Protein AF-A0A2K0T2V8-F1 (afdb_monomer_lite)

Structure (mmCIF, N/CA/C/O backbone):
data_AF-A0A2K0T2V8-F1
#
_entry.id   AF-A0A2K0T2V8-F1
#
loop_
_atom_site.group_PDB
_atom_site.id
_atom_site.type_symbol
_atom_site.label_atom_id
_atom_site.label_alt_id
_atom_site.label_comp_id
_atom_site.label_asym_id
_atom_site.label_entity_id
_atom_site.label_seq_id
_atom_site.pdbx_PDB_ins_code
_atom_site.Cartn_x
_atom_site.Cartn_y
_atom_site.Cartn_z
_atom_site.occupancy
_atom_site.B_iso_or_equiv
_atom_site.auth_seq_id
_atom_site.auth_comp_id
_atom_site.auth_asym_id
_atom_site.auth_atom_id
_atom_site.pdbx_PDB_model_num
ATOM 1 N N . MET A 1 1 ? 10.433 11.745 -4.474 1.00 54.88 1 MET A N 1
ATOM 2 C CA . MET A 1 1 ? 9.855 11.039 -3.306 1.00 54.88 1 MET A CA 1
ATOM 3 C C . MET A 1 1 ? 9.632 11.954 -2.095 1.00 54.88 1 MET A C 1
ATOM 5 O O . MET A 1 1 ? 8.592 11.838 -1.464 1.00 54.88 1 MET A O 1
ATOM 9 N N . HIS A 1 2 ? 10.528 12.907 -1.809 1.00 64.25 2 HIS A N 1
ATOM 10 C CA . HIS A 1 2 ? 10.422 13.818 -0.656 1.00 64.25 2 HIS A CA 1
ATOM 11 C C . HIS A 1 2 ? 9.122 14.641 -0.571 1.00 64.25 2 HIS A C 1
ATOM 13 O O . HIS A 1 2 ? 8.583 14.770 0.518 1.00 64.25 2 HIS A O 1
ATOM 19 N N . ALA A 1 3 ? 8.575 15.131 -1.690 1.00 76.38 3 ALA A N 1
ATOM 20 C CA . ALA A 1 3 ? 7.396 16.008 -1.671 1.00 76.38 3 ALA A CA 1
ATOM 21 C C . ALA A 1 3 ? 6.119 15.345 -1.113 1.00 76.38 3 ALA A C 1
ATOM 23 O O . ALA A 1 3 ? 5.401 15.969 -0.344 1.00 76.38 3 ALA A O 1
ATOM 24 N N . ILE A 1 4 ? 5.851 14.075 -1.446 1.00 74.88 4 ILE A N 1
ATOM 25 C CA . ILE A 1 4 ? 4.657 13.358 -0.952 1.00 74.88 4 ILE A CA 1
ATOM 26 C C . ILE A 1 4 ? 4.793 13.027 0.537 1.00 74.88 4 ILE A C 1
ATOM 28 O O . ILE A 1 4 ? 3.834 13.148 1.292 1.00 74.88 4 ILE A O 1
ATOM 32 N N . LEU A 1 5 ? 5.992 12.631 0.972 1.00 76.38 5 LEU A N 1
ATOM 33 C CA . LEU A 1 5 ? 6.257 12.348 2.384 1.00 76.38 5 LEU A CA 1
ATOM 34 C C . LEU A 1 5 ? 6.182 13.624 3.225 1.00 76.38 5 LEU A C 1
ATOM 36 O O . LEU A 1 5 ? 5.616 13.610 4.313 1.00 76.38 5 LEU A O 1
ATOM 40 N N . GLN A 1 6 ? 6.723 14.723 2.698 1.00 81.75 6 GLN A N 1
ATOM 41 C CA . GLN A 1 6 ? 6.648 16.039 3.317 1.00 81.75 6 GLN A CA 1
ATOM 42 C C . GLN A 1 6 ? 5.194 16.502 3.430 1.00 81.75 6 GLN A C 1
ATOM 44 O O . GLN A 1 6 ? 4.763 16.865 4.519 1.00 81.75 6 GLN A O 1
ATOM 49 N N . TRP A 1 7 ? 4.418 16.374 2.349 1.00 84.25 7 TRP A N 1
ATOM 50 C CA . TRP A 1 7 ? 2.986 16.654 2.370 1.00 84.25 7 TRP A CA 1
ATOM 51 C C . TRP A 1 7 ? 2.256 15.826 3.432 1.00 84.25 7 TRP A C 1
ATOM 53 O O . TRP A 1 7 ? 1.466 16.377 4.190 1.00 84.25 7 TRP A O 1
ATOM 63 N N . TRP A 1 8 ? 2.534 14.521 3.541 1.00 84.75 8 TRP A N 1
ATOM 64 C CA . TRP A 1 8 ? 1.899 13.675 4.557 1.00 84.75 8 TRP A CA 1
ATOM 65 C C . TRP A 1 8 ? 2.227 14.143 5.979 1.00 84.75 8 TRP A C 1
ATOM 67 O O . TRP A 1 8 ? 1.334 14.247 6.819 1.00 84.75 8 TRP A O 1
ATOM 77 N N . HIS A 1 9 ? 3.493 14.462 6.254 1.00 83.81 9 HIS A N 1
ATOM 78 C CA . HIS A 1 9 ? 3.896 14.985 7.557 1.00 83.81 9 HIS A CA 1
ATOM 79 C C . HIS A 1 9 ? 3.207 16.314 7.882 1.00 83.81 9 HIS A C 1
ATOM 81 O O . HIS A 1 9 ? 2.696 16.470 8.991 1.00 83.81 9 HIS A O 1
ATOM 87 N N . GLU A 1 10 ? 3.145 17.232 6.920 1.00 86.25 10 GLU A N 1
ATOM 88 C CA . GLU A 1 10 ? 2.463 18.519 7.068 1.00 86.25 10 GLU A CA 1
ATOM 89 C C . GLU A 1 10 ? 0.952 18.346 7.253 1.00 86.25 10 GLU A C 1
ATOM 91 O O . GLU A 1 10 ? 0.371 18.991 8.119 1.00 86.25 10 GLU A O 1
ATOM 96 N N . ALA A 1 11 ? 0.313 17.431 6.520 1.00 83.75 11 ALA A N 1
ATOM 97 C CA . ALA A 1 11 ? -1.109 17.133 6.665 1.00 83.75 11 ALA A CA 1
ATOM 98 C C . ALA A 1 11 ? -1.425 16.592 8.067 1.00 83.75 11 ALA A C 1
ATOM 100 O O . ALA A 1 11 ? -2.349 17.067 8.731 1.00 83.75 11 ALA A O 1
ATOM 101 N N . VAL A 1 12 ? -0.631 15.634 8.555 1.00 83.31 12 VAL A N 1
ATOM 102 C CA . VAL A 1 12 ? -0.789 15.080 9.906 1.00 83.31 12 VAL A CA 1
ATOM 103 C C . VAL A 1 12 ? -0.582 16.158 10.974 1.00 83.31 12 VAL A C 1
ATOM 105 O O . VAL A 1 12 ? -1.408 16.270 11.881 1.00 83.31 12 VAL A O 1
ATOM 108 N N . GLN A 1 13 ? 0.471 16.974 10.863 1.00 82.12 13 GLN A N 1
ATOM 109 C CA . GLN A 1 13 ? 0.734 18.080 11.796 1.00 82.12 13 GLN A CA 1
ATOM 110 C C . GLN A 1 13 ? -0.343 19.172 11.732 1.00 82.12 13 GLN A C 1
ATOM 112 O O . GLN A 1 13 ? -0.708 19.734 12.760 1.00 82.12 13 GLN A O 1
ATOM 117 N N . GLY A 1 14 ? -0.896 19.422 10.545 1.00 78.94 14 GLY A N 1
ATOM 118 C CA . GLY A 1 14 ? -1.994 20.354 10.296 1.00 78.94 14 GLY A CA 1
ATOM 119 C C . GLY A 1 14 ? -3.364 19.858 10.764 1.00 78.94 14 GLY A C 1
ATOM 120 O O . GLY A 1 14 ? -4.367 20.519 10.511 1.00 78.94 14 GLY A O 1
ATOM 121 N N . GLY A 1 15 ? -3.432 18.710 11.443 1.00 76.56 15 GLY A N 1
ATOM 122 C CA . GLY A 1 15 ? -4.662 18.208 12.046 1.00 76.56 15 GLY A CA 1
ATOM 123 C C . GLY A 1 15 ? -5.538 17.374 11.114 1.00 76.56 15 GLY A C 1
ATOM 124 O O . GLY A 1 15 ? -6.698 17.139 11.443 1.00 76.56 15 GLY A O 1
ATOM 125 N N . PHE A 1 16 ? -5.011 16.858 9.997 1.00 80.06 16 PHE A N 1
ATOM 126 C CA . PHE A 1 16 ? -5.750 15.940 9.114 1.00 80.06 16 PHE A CA 1
ATOM 127 C C . PHE A 1 16 ? -6.341 14.737 9.874 1.00 80.06 16 PHE A C 1
ATOM 129 O O . PHE A 1 16 ? -7.448 14.289 9.588 1.00 80.06 16 PHE A O 1
ATOM 136 N N . LEU A 1 17 ? -5.633 14.255 10.901 1.00 77.44 17 LEU A N 1
ATOM 137 C CA . LEU A 1 17 ? -6.101 13.170 11.768 1.00 77.44 17 LEU A CA 1
ATOM 138 C C . LEU A 1 17 ? -7.008 13.642 12.918 1.00 77.44 17 LEU A C 1
ATOM 140 O O . LEU A 1 17 ? -7.662 12.816 13.542 1.00 77.44 17 LEU A O 1
ATOM 144 N N . ALA A 1 18 ? -7.083 14.945 13.207 1.00 72.44 18 ALA A N 1
ATOM 145 C CA . ALA A 1 18 ? -7.815 15.473 14.363 1.00 72.44 18 ALA A CA 1
ATOM 146 C C . ALA A 1 18 ? -9.342 15.336 14.232 1.00 72.44 18 ALA A C 1
ATOM 148 O O . ALA A 1 18 ? -10.051 15.335 15.234 1.00 72.44 18 ALA A O 1
ATOM 149 N N . GLN A 1 19 ? -9.850 15.205 13.003 1.00 69.94 19 GLN A N 1
ATOM 150 C CA . GLN A 1 19 ? -11.274 14.983 12.725 1.00 69.94 19 GLN A CA 1
ATOM 151 C C . GLN A 1 19 ? -11.661 13.497 12.713 1.00 69.94 19 GLN A C 1
ATOM 153 O O . GLN A 1 19 ? -12.840 13.168 12.601 1.00 69.94 19 GLN A O 1
ATOM 158 N N . GLN A 1 20 ? -10.686 12.588 12.798 1.00 68.50 20 GLN A N 1
ATOM 159 C CA . GLN A 1 20 ? -10.928 11.157 12.672 1.00 68.50 20 GLN A CA 1
ATOM 160 C C . GLN A 1 20 ? -11.081 10.526 14.057 1.00 68.50 20 GLN A C 1
ATOM 162 O O . GLN A 1 20 ? -10.185 10.581 14.894 1.00 68.50 20 GLN A O 1
ATOM 167 N N . HIS A 1 21 ? -12.220 9.872 14.291 1.00 64.62 21 HIS A N 1
ATOM 168 C CA . HIS A 1 21 ? -12.446 9.075 15.503 1.00 64.62 21 HIS A CA 1
ATOM 169 C C . HIS A 1 21 ? -11.659 7.752 15.509 1.00 64.62 21 HIS A C 1
ATOM 171 O O . HIS A 1 21 ? -11.605 7.069 16.529 1.00 64.62 21 HIS A O 1
ATOM 177 N N . THR A 1 22 ? -11.076 7.372 14.369 1.00 66.69 22 THR A N 1
ATOM 178 C CA . THR A 1 22 ? -10.321 6.131 14.165 1.00 66.69 22 THR A CA 1
ATOM 179 C C . THR A 1 22 ? -8.946 6.436 13.585 1.00 66.69 22 THR A C 1
ATOM 181 O O . THR A 1 22 ? -8.761 7.412 12.861 1.00 66.69 22 THR A O 1
ATOM 184 N N . GLU A 1 23 ? -7.967 5.592 13.908 1.00 73.81 23 GLU A N 1
ATOM 185 C CA . GLU A 1 23 ? -6.639 5.672 13.307 1.00 73.81 23 GLU A CA 1
ATOM 186 C C . GLU A 1 23 ? -6.731 5.390 11.800 1.00 73.81 23 GLU A C 1
ATOM 188 O O . GLU A 1 23 ? -7.181 4.318 11.384 1.00 73.81 23 GLU A O 1
ATOM 193 N N . VAL A 1 24 ? -6.296 6.352 10.981 1.00 82.25 24 VAL A N 1
ATOM 194 C CA . VAL A 1 24 ? -6.319 6.237 9.519 1.00 82.25 24 VAL A CA 1
ATOM 195 C C . VAL A 1 24 ? -5.378 5.121 9.072 1.00 82.25 24 VAL A C 1
ATOM 197 O O . VAL A 1 24 ? -4.183 5.131 9.371 1.00 82.25 24 VAL A O 1
ATOM 200 N N . LEU A 1 25 ? -5.913 4.161 8.316 1.00 88.00 25 LEU A N 1
ATOM 201 C CA . LEU A 1 25 ? -5.119 3.101 7.711 1.00 88.00 25 LEU A CA 1
ATOM 202 C C . LEU A 1 25 ? -4.316 3.656 6.529 1.00 88.00 25 LEU A C 1
ATOM 204 O O . LEU A 1 25 ? -4.864 3.928 5.464 1.00 88.00 25 LEU A O 1
ATOM 208 N N . LEU A 1 26 ? -3.004 3.794 6.707 1.00 89.31 26 LEU A N 1
ATOM 209 C CA . LEU A 1 26 ? -2.098 4.287 5.672 1.00 89.31 26 LEU A CA 1
ATOM 210 C C . LEU A 1 26 ? -1.367 3.133 4.976 1.00 89.31 26 LEU A C 1
ATOM 212 O O . LEU A 1 26 ? -0.680 2.355 5.631 1.00 89.31 26 LEU A O 1
ATOM 216 N N . HIS A 1 27 ? -1.440 3.076 3.648 1.00 92.19 27 HIS A N 1
ATOM 217 C CA . HIS A 1 27 ? -0.620 2.194 2.815 1.00 92.19 27 HIS A CA 1
ATOM 218 C C . HIS A 1 27 ? 0.288 3.030 1.915 1.00 92.19 27 HIS A C 1
ATOM 220 O O . HIS A 1 27 ? -0.179 3.966 1.267 1.00 92.19 27 HIS A O 1
ATOM 226 N N . LEU A 1 28 ? 1.576 2.686 1.849 1.00 92.12 28 LEU A N 1
ATOM 227 C CA . LEU A 1 28 ? 2.469 3.234 0.831 1.00 92.12 28 LEU A CA 1
ATOM 228 C C . LEU A 1 28 ? 2.459 2.296 -0.377 1.00 92.12 28 LEU A C 1
ATOM 230 O O . LEU A 1 28 ? 2.776 1.116 -0.236 1.00 92.12 28 LEU A O 1
ATOM 234 N N . VAL A 1 29 ? 2.123 2.817 -1.556 1.00 93.31 29 VAL A N 1
ATOM 235 C CA . VAL A 1 29 ? 2.029 2.011 -2.779 1.00 93.31 29 VAL A CA 1
ATOM 236 C C . VAL A 1 29 ? 3.085 2.442 -3.792 1.00 93.31 29 VAL A C 1
ATOM 238 O O . VAL A 1 29 ? 3.129 3.597 -4.215 1.00 93.31 29 VAL A O 1
ATOM 241 N N . GLY A 1 30 ? 3.943 1.503 -4.186 1.00 92.38 30 GLY A N 1
ATOM 242 C CA . GLY A 1 30 ? 4.861 1.643 -5.310 1.00 92.38 30 GLY A CA 1
ATOM 243 C C . GLY A 1 30 ? 4.157 1.277 -6.611 1.00 92.38 30 GLY A C 1
ATOM 244 O O . GLY A 1 30 ? 3.894 0.106 -6.861 1.00 92.38 30 GLY A O 1
ATOM 245 N N . LEU A 1 31 ? 3.844 2.275 -7.433 1.00 92.56 31 LEU A N 1
ATOM 246 C CA . L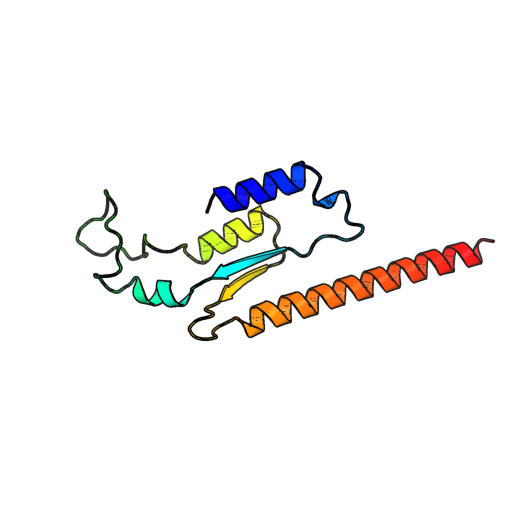EU A 1 31 ? 3.176 2.074 -8.718 1.00 92.56 31 LEU A CA 1
ATOM 247 C C . LEU A 1 31 ? 4.180 1.820 -9.845 1.00 92.56 31 LEU A C 1
ATOM 249 O O . LEU A 1 31 ? 5.329 2.255 -9.774 1.00 92.56 31 LEU A O 1
ATOM 253 N N . LYS A 1 32 ? 3.691 1.213 -10.934 1.00 92.00 32 LYS A N 1
ATOM 254 C CA . LYS A 1 32 ? 4.453 0.967 -12.171 1.00 92.00 32 LYS A CA 1
ATOM 255 C C . LYS A 1 32 ? 5.702 0.116 -11.933 1.00 92.00 32 LYS A C 1
ATOM 257 O O . LYS A 1 32 ? 6.765 0.390 -12.490 1.00 92.00 32 LYS A O 1
ATOM 262 N N . LYS A 1 33 ? 5.574 -0.913 -11.090 1.00 90.31 33 LYS A N 1
ATOM 263 C CA . LYS A 1 33 ? 6.661 -1.854 -10.789 1.00 90.31 33 LYS A CA 1
ATOM 264 C C . LYS A 1 33 ? 7.325 -2.409 -12.060 1.00 90.31 33 LYS A C 1
ATOM 266 O O . LYS A 1 33 ? 8.544 -2.502 -12.106 1.00 90.31 33 LYS A O 1
ATOM 271 N N . ASP A 1 34 ? 6.546 -2.649 -13.111 1.00 88.94 34 ASP A N 1
ATOM 272 C CA . ASP A 1 34 ? 6.995 -3.139 -14.423 1.00 88.94 34 ASP A CA 1
ATOM 273 C C . ASP A 1 34 ? 8.029 -2.237 -15.125 1.00 88.94 34 ASP A C 1
ATOM 275 O O . ASP A 1 34 ? 8.783 -2.693 -15.983 1.00 88.94 34 ASP A O 1
ATOM 279 N N . VAL A 1 35 ? 8.092 -0.947 -14.780 1.00 86.69 35 VAL A N 1
ATOM 280 C CA . VAL A 1 35 ? 9.104 -0.027 -15.324 1.00 86.69 35 VAL A CA 1
ATOM 281 C C . VAL A 1 35 ? 10.486 -0.348 -14.757 1.00 86.69 35 VAL A C 1
ATOM 283 O O . VAL A 1 35 ? 11.486 -0.207 -15.457 1.00 86.69 35 VAL A O 1
ATOM 286 N N . ARG A 1 36 ? 10.552 -0.838 -13.514 1.00 83.44 36 ARG A N 1
ATOM 287 C CA . ARG A 1 36 ? 11.805 -1.248 -12.872 1.00 83.44 36 ARG A CA 1
ATOM 288 C C . ARG A 1 36 ? 12.462 -2.405 -13.617 1.00 83.44 36 ARG A C 1
ATOM 290 O O . ARG A 1 36 ? 13.679 -2.393 -13.774 1.00 83.44 36 ARG A O 1
ATOM 297 N N . ASP A 1 37 ? 11.671 -3.348 -14.121 1.00 75.62 37 ASP A N 1
ATOM 298 C CA . ASP A 1 37 ? 12.176 -4.500 -14.880 1.00 75.62 37 ASP A CA 1
ATOM 299 C C . ASP A 1 37 ? 12.830 -4.073 -16.202 1.00 75.62 37 ASP A C 1
ATOM 301 O O . ASP A 1 37 ? 13.727 -4.743 -16.706 1.00 75.62 37 ASP A O 1
ATOM 305 N N . LYS A 1 38 ? 12.434 -2.908 -16.733 1.00 75.50 38 LYS A N 1
ATOM 306 C CA . LYS A 1 38 ? 13.012 -2.300 -17.939 1.00 75.50 38 LYS A CA 1
ATOM 307 C C . LYS A 1 38 ? 14.257 -1.467 -17.648 1.00 75.50 38 LYS A C 1
ATOM 309 O O . LYS A 1 38 ? 14.955 -1.101 -18.583 1.00 75.50 38 LYS A O 1
ATOM 314 N N . CYS A 1 39 ? 14.575 -1.164 -16.390 1.00 72.56 39 CYS A N 1
ATOM 315 C CA . CYS A 1 39 ? 15.748 -0.349 -16.060 1.00 72.56 39 CYS A CA 1
ATOM 316 C C . CYS A 1 39 ? 17.093 -1.085 -16.264 1.00 72.56 39 CYS A C 1
ATOM 318 O O . CYS A 1 39 ? 18.143 -0.455 -16.157 1.00 72.56 39 CYS A O 1
ATOM 320 N N . THR A 1 40 ? 17.087 -2.389 -16.563 1.00 63.66 40 THR A N 1
ATOM 321 C CA . THR A 1 40 ? 18.275 -3.115 -17.053 1.00 63.66 40 THR A CA 1
ATOM 322 C C . THR A 1 40 ? 18.520 -2.897 -18.549 1.00 63.66 40 THR A C 1
ATOM 324 O O . THR A 1 40 ? 19.612 -3.193 -19.030 1.00 63.66 40 THR A O 1
ATOM 327 N N . ASP A 1 41 ? 17.540 -2.354 -19.285 1.00 67.06 41 ASP A N 1
ATOM 328 C CA . ASP A 1 41 ? 17.708 -1.945 -20.677 1.00 67.06 41 ASP A CA 1
ATOM 329 C C . ASP A 1 41 ? 18.557 -0.658 -20.727 1.00 67.06 41 ASP A C 1
ATOM 331 O O . ASP A 1 41 ? 18.149 0.371 -20.168 1.00 67.06 41 ASP A O 1
ATOM 335 N N . PRO A 1 42 ? 19.707 -0.661 -21.430 1.00 63.88 42 PRO A N 1
ATOM 336 C CA . PRO A 1 42 ? 20.540 0.525 -21.620 1.00 63.88 42 PRO A CA 1
ATOM 337 C C . PRO A 1 42 ? 19.777 1.738 -22.174 1.00 63.88 42 PRO A C 1
ATOM 339 O O . PRO A 1 42 ? 20.173 2.872 -21.924 1.00 63.88 42 PRO A O 1
ATOM 342 N N . ARG A 1 43 ? 18.669 1.522 -22.899 1.00 63.34 43 ARG A N 1
ATOM 343 C CA . ARG A 1 43 ? 17.825 2.587 -23.471 1.00 63.34 43 ARG A CA 1
ATOM 344 C C . ARG A 1 43 ? 16.905 3.259 -22.451 1.00 63.34 43 ARG A C 1
ATOM 346 O O . ARG A 1 43 ? 16.422 4.356 -22.715 1.00 63.34 43 ARG A O 1
ATOM 353 N N . HIS A 1 44 ? 16.628 2.602 -21.325 1.00 63.50 44 HIS A N 1
ATOM 354 C CA . HIS A 1 44 ? 15.786 3.123 -20.241 1.00 63.50 44 HIS A CA 1
ATOM 355 C C . HIS A 1 44 ? 16.604 3.731 -19.096 1.00 63.50 44 HIS A C 1
ATOM 357 O O . HIS A 1 44 ? 16.041 4.339 -18.181 1.00 63.50 44 HIS A O 1
ATOM 363 N N . ARG A 1 45 ? 17.932 3.571 -19.136 1.00 61.28 45 ARG A N 1
ATOM 364 C CA . ARG A 1 45 ? 18.845 4.158 -18.163 1.00 61.28 45 ARG A CA 1
ATOM 365 C C . ARG A 1 45 ? 18.842 5.676 -18.320 1.00 61.28 45 ARG A C 1
ATOM 367 O O . ARG A 1 45 ? 19.184 6.216 -19.368 1.00 61.28 45 ARG A O 1
ATOM 374 N N . VAL A 1 46 ? 18.464 6.373 -17.254 1.00 61.25 46 VAL A N 1
ATOM 375 C CA . VAL A 1 46 ? 18.670 7.819 -17.160 1.00 61.25 46 VAL A CA 1
ATOM 376 C C . VAL A 1 46 ? 20.145 8.026 -16.839 1.00 61.25 46 VAL A C 1
ATOM 378 O O . VAL A 1 46 ? 20.604 7.573 -15.795 1.00 61.25 46 VAL A O 1
ATOM 381 N N . ALA A 1 47 ? 20.887 8.671 -17.739 1.00 57.91 47 ALA A N 1
ATOM 382 C CA . ALA A 1 47 ? 22.292 8.981 -17.507 1.00 57.91 47 ALA A CA 1
ATOM 383 C C . ALA A 1 47 ? 22.418 9.893 -16.277 1.00 57.91 47 ALA A C 1
ATOM 385 O O . ALA A 1 47 ? 21.940 11.031 -16.283 1.00 57.91 47 ALA A O 1
ATOM 386 N N . CYS A 1 48 ? 23.034 9.390 -15.208 1.00 55.62 48 CYS A N 1
ATOM 387 C CA . CYS A 1 48 ? 23.368 10.210 -14.052 1.00 55.62 48 CYS A CA 1
ATOM 388 C C . CYS A 1 48 ? 24.742 10.875 -14.255 1.00 55.62 48 CYS A C 1
ATOM 390 O O . CYS A 1 48 ? 25.628 10.263 -14.845 1.00 55.62 48 CYS A O 1
ATOM 392 N N . PRO A 1 49 ? 24.975 12.092 -13.724 1.00 56.91 49 PRO A N 1
ATOM 393 C CA . PRO A 1 49 ? 26.240 12.821 -13.909 1.00 56.91 49 PRO A CA 1
ATOM 394 C C . PRO A 1 49 ? 27.490 12.106 -13.367 1.00 56.91 49 PRO A C 1
ATOM 396 O O . PRO A 1 49 ? 28.604 12.531 -13.650 1.00 56.91 49 PRO A O 1
ATOM 399 N N . PHE A 1 50 ? 27.300 11.059 -12.560 1.00 58.25 50 PHE A N 1
ATOM 400 C CA . PHE A 1 50 ? 28.352 10.298 -11.881 1.00 58.25 50 PHE A CA 1
ATOM 401 C C . PHE A 1 50 ? 28.355 8.814 -12.266 1.00 58.25 50 PHE A C 1
ATOM 403 O O . PHE A 1 50 ? 29.004 8.012 -11.599 1.00 58.25 50 PHE A O 1
ATOM 410 N N . ASP A 1 51 ? 27.604 8.434 -13.299 1.00 59.12 51 ASP A N 1
ATOM 411 C CA . ASP A 1 51 ? 27.586 7.057 -13.772 1.00 59.12 51 ASP A CA 1
ATOM 412 C C . ASP A 1 51 ? 28.912 6.742 -14.477 1.00 59.12 51 ASP A C 1
ATOM 414 O O . ASP A 1 51 ? 29.232 7.333 -15.506 1.00 59.12 51 ASP A O 1
ATOM 418 N N . SER A 1 52 ? 29.684 5.799 -13.934 1.00 57.81 52 SER A N 1
ATOM 419 C CA . SER A 1 52 ? 30.762 5.155 -14.684 1.00 57.81 52 SER A CA 1
ATOM 420 C C . SER A 1 52 ? 30.158 4.307 -15.811 1.00 57.81 52 SER A C 1
ATOM 422 O O . SER A 1 52 ? 29.123 3.658 -15.615 1.00 57.81 52 SER A O 1
ATOM 424 N N . ASP A 1 53 ? 30.802 4.309 -16.985 1.00 59.53 53 ASP A N 1
ATOM 425 C CA . ASP A 1 53 ? 30.380 3.531 -18.168 1.00 59.53 53 ASP A CA 1
ATOM 426 C C . ASP A 1 53 ? 30.250 2.027 -17.861 1.00 59.53 53 ASP A C 1
ATOM 428 O O . ASP A 1 53 ? 29.421 1.326 -18.444 1.00 59.53 53 ASP A O 1
ATOM 432 N N . ASP A 1 54 ? 30.993 1.548 -16.864 1.00 56.38 54 ASP A N 1
ATOM 433 C CA . ASP A 1 54 ? 30.969 0.166 -16.418 1.00 56.38 54 ASP A CA 1
ATOM 434 C C . ASP A 1 54 ? 29.968 -0.037 -15.272 1.00 56.38 54 ASP A C 1
ATOM 436 O O . ASP A 1 54 ? 30.178 0.392 -14.139 1.00 56.38 54 ASP A O 1
ATOM 440 N N . PHE A 1 55 ? 28.867 -0.711 -15.610 1.00 53.00 55 PHE A N 1
ATOM 441 C CA . PHE A 1 55 ? 27.993 -1.492 -14.728 1.00 53.00 55 PHE A CA 1
ATOM 442 C C . PHE A 1 55 ? 27.576 -0.847 -13.391 1.00 53.00 55 PHE A C 1
ATOM 444 O O . PHE A 1 55 ? 28.251 -0.964 -12.369 1.00 53.00 55 PHE A O 1
ATOM 451 N N . VAL A 1 56 ? 26.364 -0.286 -13.352 1.00 53.84 56 VAL A N 1
ATOM 452 C CA . VAL A 1 56 ? 25.724 0.113 -12.090 1.00 53.84 56 VAL A CA 1
ATOM 453 C C . VAL A 1 56 ? 24.776 -1.015 -11.663 1.00 53.84 56 VAL A C 1
ATOM 455 O O . VAL A 1 56 ? 23.772 -1.241 -12.340 1.00 53.84 56 VAL A O 1
ATOM 458 N N . PRO A 1 57 ? 25.051 -1.742 -10.562 1.00 54.53 57 PRO A N 1
ATOM 459 C CA . PRO A 1 57 ? 24.238 -2.885 -10.130 1.00 54.53 57 PRO A CA 1
ATOM 460 C C . PRO A 1 57 ? 22.829 -2.496 -9.660 1.00 54.53 57 PRO A C 1
ATOM 462 O O . PRO A 1 57 ? 21.992 -3.368 -9.433 1.00 54.53 57 PRO A O 1
ATOM 465 N N . PHE A 1 58 ? 22.554 -1.196 -9.513 1.00 54.41 58 PHE A N 1
ATOM 466 C CA . PHE A 1 58 ? 21.269 -0.677 -9.070 1.00 54.41 58 PHE A CA 1
ATOM 467 C C . PHE A 1 58 ? 20.760 0.386 -10.045 1.00 54.41 58 PHE A C 1
ATOM 469 O O . PHE A 1 58 ? 21.467 1.358 -10.310 1.00 54.41 58 PHE A O 1
ATOM 476 N N . PRO A 1 59 ? 19.536 0.240 -10.573 1.00 56.97 59 PRO A N 1
ATOM 477 C CA . PRO A 1 59 ? 18.994 1.209 -11.506 1.00 56.97 59 PRO A CA 1
ATOM 478 C C . PRO A 1 59 ? 18.737 2.550 -10.811 1.00 56.97 59 PRO A C 1
ATOM 480 O O . PRO A 1 59 ? 17.857 2.658 -9.959 1.00 56.97 59 PRO A O 1
ATOM 483 N N . SER A 1 60 ? 19.476 3.589 -11.206 1.00 63.69 60 SER A N 1
ATOM 484 C CA . SER A 1 60 ? 19.314 4.968 -10.718 1.00 63.69 60 SER A CA 1
ATOM 485 C C . SER A 1 60 ? 17.984 5.611 -11.147 1.00 63.69 60 SER A C 1
ATOM 487 O O . SER A 1 60 ? 17.547 6.599 -10.559 1.00 63.69 60 SER A O 1
ATOM 489 N N . CYS A 1 61 ? 17.308 5.029 -12.147 1.00 72.31 61 CYS A N 1
ATOM 490 C CA . CYS A 1 61 ? 16.033 5.498 -12.695 1.00 72.31 61 CYS A CA 1
ATOM 491 C C . CYS A 1 61 ? 14.807 5.210 -11.816 1.00 72.31 61 CYS A C 1
ATOM 493 O O . CYS A 1 61 ? 13.775 5.857 -11.998 1.00 72.31 61 CYS A O 1
ATOM 495 N N . CYS A 1 62 ? 14.872 4.240 -10.896 1.00 79.44 62 CYS A N 1
ATOM 496 C CA . CYS A 1 62 ? 13.699 3.755 -10.164 1.00 79.44 62 CYS A CA 1
ATOM 497 C C . CYS A 1 62 ? 13.935 3.669 -8.653 1.00 79.44 62 CYS A C 1
ATOM 499 O O . CYS A 1 62 ? 15.013 3.333 -8.180 1.00 79.44 62 CYS A O 1
ATOM 501 N N . VAL A 1 63 ? 12.875 3.905 -7.880 1.00 84.38 63 VAL A N 1
ATOM 502 C CA . VAL A 1 63 ? 12.899 3.856 -6.408 1.00 84.38 63 VAL A CA 1
ATOM 503 C C . VAL A 1 63 ? 13.121 2.431 -5.926 1.00 84.38 63 VAL A C 1
ATOM 505 O O . VAL A 1 63 ? 12.230 1.615 -6.107 1.00 84.38 63 VAL A O 1
ATOM 508 N N . ILE A 1 64 ? 14.237 2.111 -5.281 1.00 85.19 64 ILE A N 1
ATOM 509 C CA . ILE A 1 64 ? 14.543 0.744 -4.822 1.00 85.19 64 ILE A CA 1
ATOM 510 C C . ILE A 1 64 ? 13.527 0.277 -3.751 1.00 85.19 64 ILE A C 1
ATOM 512 O O . ILE A 1 64 ? 13.194 1.062 -2.859 1.00 85.19 64 ILE A O 1
ATOM 516 N N . PRO A 1 65 ? 13.055 -0.991 -3.771 1.00 87.69 65 PRO A N 1
ATOM 517 C CA . PRO A 1 65 ? 12.049 -1.471 -2.815 1.00 87.69 65 PRO A CA 1
ATOM 518 C C . PRO A 1 65 ? 12.446 -1.308 -1.339 1.00 87.69 65 PRO A C 1
ATOM 520 O O . PRO A 1 65 ? 11.602 -1.008 -0.497 1.00 87.69 65 PRO A O 1
ATOM 523 N N . SER A 1 66 ? 13.731 -1.471 -1.006 1.00 87.88 66 SER A N 1
ATOM 524 C CA . SER A 1 66 ? 14.240 -1.304 0.363 1.00 87.88 66 SER A CA 1
ATOM 525 C C . SER A 1 66 ? 14.144 0.141 0.861 1.00 87.88 66 SER A C 1
ATOM 527 O O . SER A 1 66 ? 13.795 0.361 2.023 1.00 87.88 66 SER A O 1
ATOM 529 N N . ASP A 1 67 ? 14.404 1.111 -0.015 1.00 87.31 67 ASP A N 1
ATOM 530 C CA . ASP A 1 67 ? 14.298 2.541 0.279 1.00 87.31 67 ASP A CA 1
ATOM 531 C C . ASP A 1 67 ? 12.833 2.938 0.505 1.00 87.31 67 ASP A C 1
ATOM 533 O O . ASP A 1 67 ? 12.465 3.521 1.528 1.00 87.31 67 ASP A O 1
ATOM 537 N N . ALA A 1 68 ? 11.943 2.484 -0.378 1.00 88.62 68 ALA A N 1
ATOM 538 C CA . ALA A 1 68 ? 10.509 2.692 -0.215 1.00 88.62 68 ALA A CA 1
ATOM 539 C C . ALA A 1 68 ? 9.958 2.037 1.068 1.00 88.62 68 ALA A C 1
ATOM 541 O O . ALA A 1 68 ? 9.180 2.658 1.795 1.00 88.62 68 ALA A O 1
ATOM 542 N N . ALA A 1 69 ? 10.407 0.826 1.412 1.00 90.56 69 ALA A N 1
ATOM 543 C CA . ALA A 1 69 ? 10.038 0.163 2.664 1.00 90.56 69 ALA A CA 1
ATOM 544 C C . ALA A 1 69 ? 10.570 0.903 3.906 1.00 90.56 69 ALA A C 1
ATOM 546 O O . ALA A 1 69 ? 9.927 0.917 4.961 1.00 90.56 69 ALA A O 1
ATOM 547 N N . TRP A 1 70 ? 11.747 1.529 3.818 1.00 90.06 70 TRP A N 1
ATOM 548 C CA . TRP A 1 70 ? 12.252 2.405 4.875 1.00 90.06 70 TRP A CA 1
ATOM 549 C C . TRP A 1 70 ? 11.369 3.648 5.036 1.00 90.06 70 TRP A C 1
ATOM 551 O O . TRP A 1 70 ? 10.950 3.970 6.151 1.00 90.06 70 TRP A O 1
ATOM 561 N N . HIS A 1 71 ? 10.988 4.283 3.928 1.00 88.88 71 HIS A N 1
ATOM 562 C CA . HIS A 1 71 ? 10.081 5.427 3.937 1.00 88.88 71 HIS A CA 1
ATOM 563 C C . HIS A 1 71 ? 8.688 5.092 4.483 1.00 88.88 71 HIS A C 1
ATOM 565 O O . HIS A 1 71 ? 8.157 5.866 5.280 1.00 88.88 71 HIS A O 1
ATOM 571 N N . ALA A 1 72 ? 8.128 3.927 4.144 1.00 91.62 72 ALA A N 1
ATOM 572 C CA . ALA A 1 72 ? 6.857 3.454 4.694 1.00 91.62 72 ALA A CA 1
ATOM 573 C C . ALA A 1 72 ? 6.893 3.369 6.227 1.00 91.62 72 ALA A C 1
ATOM 575 O O . ALA A 1 72 ? 5.989 3.862 6.902 1.00 91.62 72 ALA A O 1
ATOM 576 N N . ARG A 1 73 ? 7.979 2.817 6.785 1.00 90.56 73 ARG A N 1
ATOM 577 C CA . ARG A 1 73 ? 8.189 2.764 8.240 1.00 90.56 73 ARG A CA 1
ATOM 578 C C . ARG A 1 73 ? 8.300 4.160 8.848 1.00 90.56 73 ARG A C 1
ATOM 580 O O . ARG A 1 73 ? 7.709 4.418 9.894 1.00 90.56 73 ARG A O 1
ATOM 587 N N . ARG A 1 74 ? 9.002 5.079 8.180 1.00 88.38 74 ARG A N 1
ATOM 588 C CA . ARG A 1 74 ? 9.182 6.464 8.643 1.00 88.38 74 ARG A CA 1
ATOM 589 C C . ARG A 1 74 ? 7.863 7.236 8.750 1.00 88.38 74 ARG A C 1
ATOM 591 O O . ARG A 1 74 ? 7.690 7.990 9.704 1.00 88.38 74 ARG A O 1
ATOM 598 N N . ILE A 1 75 ? 6.930 7.026 7.821 1.00 87.62 75 ILE A N 1
ATOM 599 C CA . ILE A 1 75 ? 5.595 7.653 7.862 1.00 87.62 75 ILE A CA 1
ATOM 600 C C . ILE A 1 75 ? 4.562 6.850 8.660 1.00 87.62 75 ILE A C 1
ATOM 602 O O . ILE A 1 75 ? 3.399 7.246 8.702 1.00 87.62 75 ILE A O 1
ATOM 606 N N . ARG A 1 76 ? 4.982 5.746 9.296 1.00 88.19 76 ARG A N 1
ATOM 607 C CA . ARG A 1 76 ? 4.116 4.808 10.024 1.00 88.19 76 ARG A CA 1
ATOM 608 C C . ARG A 1 76 ? 2.976 4.255 9.164 1.00 88.19 76 ARG A C 1
ATOM 610 O O . ARG A 1 76 ? 1.866 4.057 9.647 1.00 88.19 76 ARG A O 1
ATOM 617 N N . ALA A 1 77 ? 3.251 3.994 7.888 1.00 90.94 77 ALA A N 1
ATOM 618 C CA . ALA A 1 77 ? 2.327 3.234 7.062 1.00 90.94 77 ALA A CA 1
ATOM 619 C C . ALA A 1 77 ? 2.173 1.818 7.632 1.00 90.94 77 ALA A C 1
ATOM 621 O O . ALA A 1 77 ? 3.141 1.221 8.106 1.00 90.94 77 ALA A O 1
ATOM 622 N N . HIS A 1 78 ? 0.961 1.278 7.550 1.00 91.31 78 HIS A N 1
ATOM 623 C CA . HIS A 1 78 ? 0.659 -0.100 7.917 1.00 91.31 78 HIS A CA 1
ATOM 624 C C . HIS A 1 78 ? 1.470 -1.083 7.072 1.00 91.31 78 HIS A C 1
ATOM 626 O O . HIS A 1 78 ? 2.048 -2.032 7.601 1.00 91.31 78 HIS A O 1
ATOM 632 N N . ARG A 1 79 ? 1.551 -0.825 5.760 1.00 91.19 79 ARG A N 1
ATOM 633 C CA . ARG A 1 79 ? 2.298 -1.658 4.820 1.00 91.19 79 ARG A CA 1
ATOM 634 C C . ARG A 1 79 ? 2.836 -0.849 3.641 1.00 91.19 79 ARG A C 1
ATOM 636 O O . ARG A 1 79 ? 2.281 0.185 3.262 1.00 91.19 79 ARG A O 1
ATOM 643 N N . TYR A 1 80 ? 3.922 -1.358 3.064 1.00 93.44 80 TYR A N 1
ATOM 644 C CA . TYR A 1 80 ? 4.400 -1.006 1.731 1.00 93.44 80 TYR A CA 1
ATOM 645 C C . TYR A 1 80 ? 4.060 -2.125 0.741 1.00 93.44 80 TYR A C 1
ATOM 647 O O . TYR A 1 80 ? 4.377 -3.284 1.013 1.00 93.44 80 TYR A O 1
ATOM 655 N N . ILE A 1 81 ? 3.427 -1.786 -0.382 1.00 93.94 81 ILE A N 1
ATOM 656 C CA . ILE A 1 81 ? 3.041 -2.735 -1.437 1.00 93.94 81 ILE A CA 1
ATOM 657 C C . ILE A 1 81 ? 3.498 -2.178 -2.784 1.00 93.94 81 ILE A C 1
ATOM 659 O O . ILE A 1 81 ? 3.354 -0.986 -3.040 1.00 93.94 81 ILE A O 1
ATOM 663 N N . GLU A 1 82 ? 4.033 -3.028 -3.655 1.00 93.19 82 GLU A N 1
ATOM 664 C CA . GLU A 1 82 ? 4.312 -2.669 -5.046 1.00 93.19 82 GLU A CA 1
ATOM 665 C C . GLU A 1 82 ? 3.294 -3.315 -5.975 1.00 93.19 82 GLU A C 1
ATOM 667 O O . GLU A 1 82 ? 2.945 -4.483 -5.803 1.00 93.19 82 GLU A O 1
ATOM 672 N N . CYS A 1 83 ? 2.851 -2.569 -6.983 1.00 94.50 83 CYS A N 1
ATOM 673 C CA . CYS A 1 83 ? 1.968 -3.092 -8.009 1.00 94.50 83 CYS A CA 1
ATOM 674 C C . CYS A 1 83 ? 2.254 -2.483 -9.386 1.00 94.50 83 CYS A C 1
ATOM 676 O O . CYS A 1 83 ? 2.864 -1.415 -9.540 1.00 94.50 83 CYS A O 1
ATOM 678 N N . SER A 1 84 ? 1.783 -3.174 -10.416 1.00 94.12 84 SER A N 1
ATOM 679 C CA . SER A 1 84 ? 1.696 -2.650 -11.769 1.00 94.12 84 SER A CA 1
ATOM 680 C C . SER A 1 84 ? 0.281 -2.830 -12.290 1.00 94.12 84 SER A C 1
ATOM 682 O O . SER A 1 84 ? -0.176 -3.937 -12.550 1.00 94.12 84 SER A O 1
ATOM 684 N N . ALA A 1 85 ? -0.401 -1.708 -12.509 1.00 94.00 85 ALA A N 1
ATOM 685 C CA . ALA A 1 85 ? -1.695 -1.709 -13.182 1.00 94.00 85 ALA A CA 1
ATOM 686 C C . ALA A 1 85 ? -1.592 -2.154 -14.652 1.00 94.00 85 ALA A C 1
ATOM 688 O O . ALA A 1 85 ? -2.587 -2.577 -15.227 1.00 94.00 85 ALA A O 1
ATOM 689 N N . MET A 1 86 ? -0.403 -2.061 -15.262 1.00 92.81 86 MET A N 1
ATOM 690 C CA . MET A 1 86 ? -0.185 -2.473 -16.649 1.00 92.81 86 MET A CA 1
ATOM 691 C C . MET A 1 86 ? -0.131 -3.996 -16.785 1.00 92.81 86 MET A C 1
ATOM 693 O O . MET A 1 86 ? -0.692 -4.538 -17.732 1.00 92.81 86 MET A O 1
ATOM 697 N N . THR A 1 87 ? 0.545 -4.682 -15.859 1.00 91.50 87 THR A N 1
ATOM 698 C CA . THR A 1 87 ? 0.662 -6.150 -15.877 1.00 91.50 87 THR A CA 1
ATOM 699 C C . THR A 1 87 ? -0.400 -6.843 -15.022 1.00 91.50 87 THR A C 1
ATOM 701 O O . THR A 1 87 ? -0.561 -8.055 -15.118 1.00 91.50 87 THR A O 1
ATOM 704 N N . GLY A 1 88 ? -1.114 -6.089 -14.181 1.00 91.25 88 GLY A N 1
ATOM 705 C CA . GLY A 1 88 ? -2.036 -6.610 -13.169 1.00 91.25 88 GLY A CA 1
ATOM 706 C C . GLY A 1 88 ? -1.336 -7.127 -11.907 1.00 91.25 88 GLY A C 1
ATOM 707 O O . GLY A 1 88 ? -1.997 -7.496 -10.939 1.00 91.25 88 GLY A O 1
ATOM 708 N N . GLU A 1 89 ? -0.002 -7.135 -11.870 1.00 93.25 89 GLU A N 1
ATOM 709 C CA . GLU A 1 89 ? 0.750 -7.681 -10.745 1.00 93.25 89 GLU A CA 1
ATOM 710 C C . GLU A 1 89 ? 0.525 -6.857 -9.469 1.00 93.25 89 GLU A C 1
ATOM 712 O O . GLU A 1 89 ? 0.714 -5.638 -9.450 1.00 93.25 89 GLU A O 1
ATOM 717 N N . GLY A 1 90 ? 0.149 -7.531 -8.380 1.00 90.00 90 GLY A N 1
ATOM 718 C CA . GLY A 1 90 ? 0.059 -6.939 -7.042 1.00 90.00 90 GLY A CA 1
ATOM 719 C C . GLY A 1 90 ? -1.124 -5.990 -6.818 1.00 90.00 90 GLY A C 1
ATOM 720 O O . GLY A 1 90 ? -1.262 -5.470 -5.713 1.00 90.00 90 GLY A O 1
ATOM 721 N N . VAL A 1 91 ? -1.983 -5.761 -7.819 1.00 93.12 91 VAL A N 1
ATOM 722 C CA . VAL A 1 91 ? -3.147 -4.863 -7.699 1.00 93.12 91 VAL A CA 1
ATOM 723 C C . VAL A 1 91 ? -4.206 -5.455 -6.772 1.00 93.12 91 VAL A C 1
ATOM 725 O O . VAL A 1 91 ? -4.649 -4.776 -5.846 1.00 93.12 91 VAL A O 1
ATOM 728 N N . ASP A 1 92 ? -4.554 -6.728 -6.963 1.00 93.56 92 ASP A N 1
ATOM 729 C CA . ASP A 1 92 ? -5.549 -7.404 -6.123 1.00 93.56 92 ASP A CA 1
ATOM 730 C C . ASP A 1 92 ? -5.063 -7.498 -4.677 1.00 93.56 92 ASP A C 1
ATOM 732 O O . ASP A 1 92 ? -5.766 -7.093 -3.758 1.00 93.56 92 ASP A O 1
ATOM 736 N N . ALA A 1 93 ? -3.803 -7.898 -4.475 1.00 89.94 93 ALA A N 1
ATOM 737 C CA . ALA A 1 93 ? -3.192 -7.948 -3.148 1.00 89.94 93 ALA A CA 1
ATOM 738 C C . ALA A 1 93 ? -3.187 -6.575 -2.451 1.00 89.94 93 ALA A C 1
ATOM 740 O O . ALA A 1 93 ? -3.421 -6.495 -1.247 1.00 89.94 93 ALA A O 1
ATOM 741 N N . MET A 1 94 ? -2.950 -5.489 -3.198 1.00 92.06 94 MET A N 1
ATOM 742 C CA . MET A 1 94 ? -3.018 -4.125 -2.667 1.00 92.06 94 MET A CA 1
ATOM 743 C C . MET A 1 94 ? -4.432 -3.770 -2.186 1.00 92.06 94 MET A C 1
ATOM 745 O O . MET A 1 94 ? -4.582 -3.187 -1.112 1.00 92.06 94 MET A O 1
ATOM 749 N N . LEU A 1 95 ? -5.462 -4.100 -2.969 1.00 93.06 95 LEU A N 1
ATOM 750 C CA . LEU A 1 95 ? -6.852 -3.781 -2.639 1.00 93.06 95 LEU A CA 1
ATOM 751 C C . LEU A 1 95 ? -7.392 -4.664 -1.514 1.00 93.06 95 LEU A C 1
ATOM 753 O O . LEU A 1 95 ? -7.990 -4.153 -0.568 1.00 93.06 95 LEU A O 1
ATOM 757 N N . GLU A 1 96 ? -7.176 -5.973 -1.602 1.00 93.69 96 GLU A N 1
ATOM 758 C CA . GLU A 1 96 ? -7.687 -6.941 -0.637 1.00 93.69 96 GLU A CA 1
ATOM 759 C C . GLU A 1 96 ? -7.078 -6.744 0.751 1.00 93.69 96 GLU A C 1
ATOM 761 O O . GLU A 1 96 ? -7.813 -6.785 1.738 1.00 93.69 96 GLU A O 1
ATOM 766 N N . ASP A 1 97 ? -5.769 -6.480 0.853 1.00 91.00 97 ASP A N 1
ATOM 767 C CA . ASP A 1 97 ? -5.113 -6.250 2.147 1.00 91.00 97 ASP A CA 1
ATOM 768 C C . ASP A 1 97 ? -5.645 -4.971 2.809 1.00 91.00 97 ASP A C 1
ATOM 770 O O . ASP A 1 97 ? -6.043 -4.980 3.978 1.00 91.00 97 ASP A O 1
ATOM 774 N N . ALA A 1 98 ? -5.770 -3.888 2.033 1.00 91.31 98 ALA A N 1
ATOM 775 C CA . ALA A 1 98 ? -6.333 -2.633 2.518 1.00 91.31 98 ALA A CA 1
ATOM 776 C C . ALA A 1 98 ? -7.803 -2.783 2.941 1.00 91.31 98 ALA A C 1
ATOM 778 O O . ALA A 1 98 ? -8.195 -2.270 3.993 1.00 91.31 98 ALA A O 1
ATOM 779 N N . ALA A 1 99 ? -8.614 -3.499 2.156 1.00 92.44 99 ALA A N 1
ATOM 780 C CA . ALA A 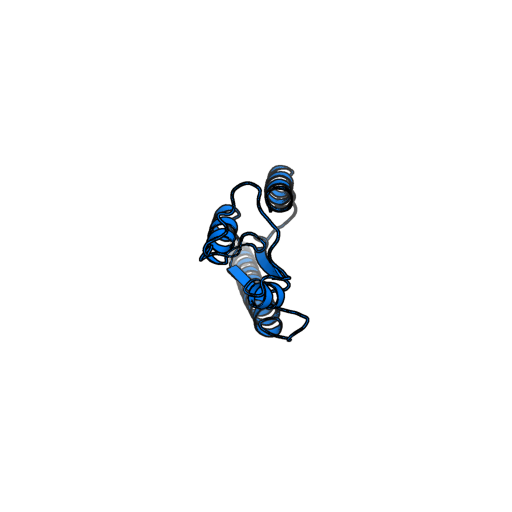1 99 ? -10.018 -3.748 2.463 1.00 92.44 99 ALA A CA 1
ATOM 781 C C . ALA A 1 99 ? -10.163 -4.596 3.730 1.00 92.44 99 ALA A C 1
ATOM 783 O O . ALA A 1 99 ? -10.853 -4.195 4.667 1.00 92.44 99 ALA A O 1
ATOM 784 N N . LYS A 1 100 ? -9.457 -5.727 3.799 1.00 94.00 100 LYS A N 1
ATOM 785 C CA . LYS A 1 100 ? -9.498 -6.653 4.933 1.00 94.00 100 LYS A CA 1
ATOM 786 C C . LYS A 1 100 ? -9.091 -5.971 6.233 1.00 94.00 100 LYS A C 1
ATOM 788 O O . LYS A 1 100 ? -9.791 -6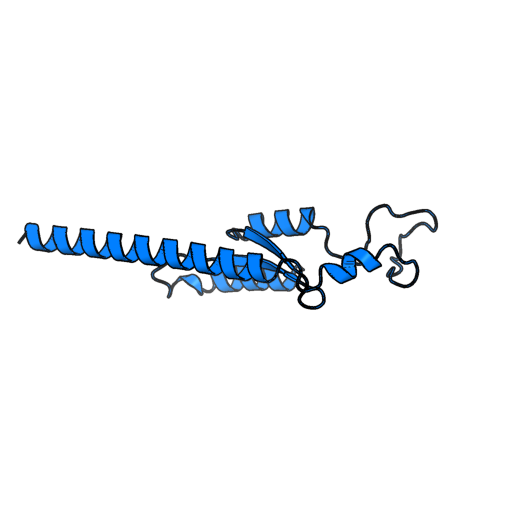.106 7.238 1.00 94.00 100 LYS A O 1
ATOM 793 N N . GLU A 1 101 ? -7.992 -5.223 6.220 1.00 92.75 101 GLU A N 1
ATOM 794 C CA . GLU A 1 101 ? -7.506 -4.539 7.416 1.00 92.75 101 GLU A CA 1
ATOM 795 C C . GLU A 1 101 ? -8.431 -3.382 7.823 1.00 92.75 101 GLU A C 1
ATOM 797 O O . GLU A 1 101 ? -8.715 -3.211 9.011 1.00 92.75 101 GLU A O 1
ATOM 802 N N . SER A 1 102 ? -8.980 -2.637 6.857 1.00 90.56 102 SER A N 1
ATOM 803 C CA . SER A 1 102 ? -9.977 -1.593 7.139 1.00 90.56 102 SER A CA 1
ATOM 804 C C . SER A 1 102 ? -11.226 -2.176 7.795 1.00 90.56 102 SER A C 1
ATOM 806 O O . SER A 1 102 ? -11.695 -1.662 8.812 1.00 90.56 102 SER A O 1
ATOM 808 N N . THR A 1 103 ? -11.752 -3.278 7.253 1.00 91.75 103 THR A N 1
ATOM 809 C CA . THR A 1 103 ? -12.930 -3.958 7.799 1.00 91.75 103 THR A CA 1
ATOM 810 C C . THR A 1 103 ? -12.659 -4.507 9.196 1.00 91.75 103 THR A C 1
ATOM 812 O O . THR A 1 103 ? -13.488 -4.319 10.086 1.00 91.75 103 THR A O 1
ATOM 815 N N . ARG A 1 104 ? -11.491 -5.123 9.429 1.00 92.25 104 ARG A N 1
ATOM 816 C CA . ARG A 1 104 ? -11.097 -5.620 10.756 1.00 92.25 104 ARG A CA 1
ATOM 817 C C . ARG A 1 104 ? -11.119 -4.498 11.799 1.00 92.25 104 ARG A C 1
ATOM 819 O O . ARG A 1 104 ? -11.783 -4.637 12.824 1.00 92.25 104 ARG A O 1
ATOM 826 N N . ARG A 1 105 ? -10.470 -3.364 11.507 1.00 89.81 105 ARG A N 1
ATOM 827 C CA . ARG A 1 105 ? -10.428 -2.194 12.407 1.00 89.81 105 ARG A CA 1
ATOM 828 C C . ARG A 1 105 ? -11.814 -1.603 12.665 1.00 89.81 105 ARG A C 1
ATOM 830 O O . ARG A 1 105 ? -12.117 -1.223 13.795 1.00 89.81 105 ARG A O 1
ATOM 837 N N . ALA A 1 106 ? -12.664 -1.543 11.640 1.00 88.50 106 ALA A N 1
ATOM 838 C CA . ALA A 1 106 ? -14.029 -1.040 11.775 1.00 88.50 106 ALA A CA 1
ATOM 839 C C . ALA A 1 106 ? -14.881 -1.923 12.705 1.00 88.50 106 ALA A C 1
ATOM 841 O O . ALA A 1 106 ? -15.606 -1.403 13.554 1.00 88.50 106 ALA A O 1
ATOM 842 N N . ILE A 1 107 ? -14.762 -3.250 12.583 1.00 91.44 107 ILE A N 1
ATOM 843 C CA . ILE A 1 107 ? -15.472 -4.207 13.443 1.00 91.44 107 ILE A CA 1
ATOM 844 C C . ILE A 1 107 ? -14.994 -4.094 14.894 1.00 91.44 107 ILE A C 1
ATOM 846 O O . ILE A 1 107 ? -15.823 -3.991 15.798 1.00 91.44 107 ILE A O 1
ATOM 850 N N . GLU A 1 108 ? -13.680 -4.069 15.124 1.00 90.56 108 GLU A N 1
ATOM 851 C CA . GLU A 1 108 ? -13.099 -3.938 16.469 1.00 90.56 108 GLU A CA 1
ATOM 852 C C . GLU A 1 108 ? -13.552 -2.647 17.158 1.00 90.56 108 GLU A C 1
ATOM 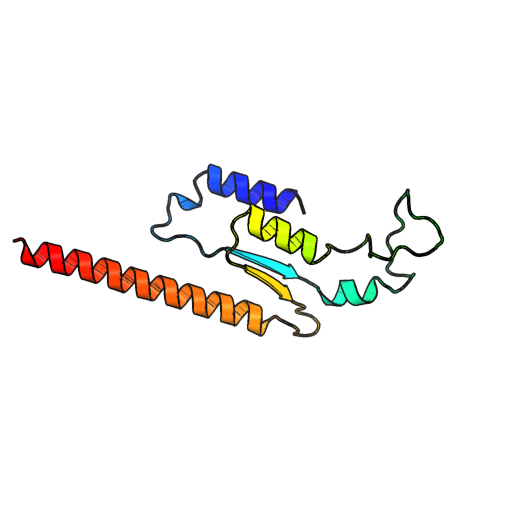854 O O . GLU A 1 108 ? -13.959 -2.664 18.322 1.00 90.56 108 GLU A O 1
ATOM 859 N N . MET A 1 109 ? -13.570 -1.534 16.420 1.00 86.44 109 MET A N 1
ATOM 860 C CA . MET A 1 109 ? -14.063 -0.261 16.938 1.00 86.44 109 MET A CA 1
ATOM 861 C C . MET A 1 109 ? -15.559 -0.321 17.277 1.00 86.44 109 MET A C 1
ATO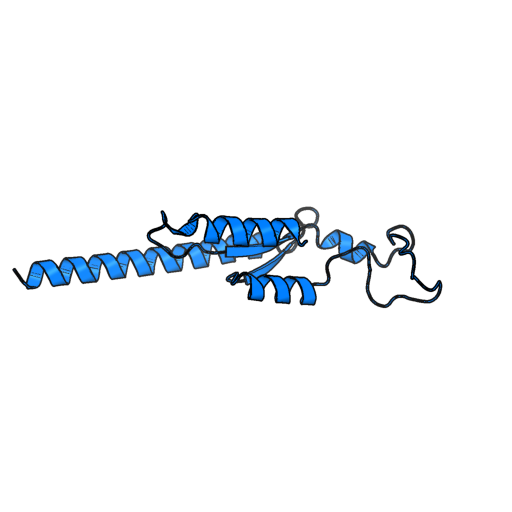M 863 O O . MET A 1 109 ? -15.972 0.135 18.345 1.00 86.44 109 MET A O 1
ATOM 867 N N . ALA A 1 110 ? -16.383 -0.914 16.408 1.00 88.44 110 ALA A N 1
ATOM 868 C CA . ALA A 1 110 ? -17.814 -1.061 16.662 1.00 88.44 110 ALA A CA 1
ATOM 869 C C . ALA A 1 110 ? -18.089 -1.891 17.929 1.00 88.44 110 ALA A C 1
ATOM 871 O O . ALA A 1 110 ? -18.919 -1.504 18.755 1.00 88.44 110 ALA A O 1
ATOM 872 N N . GLN A 1 111 ? -17.351 -2.988 18.120 1.00 90.06 111 GLN A N 1
ATOM 873 C CA . GLN A 1 111 ? -17.441 -3.828 19.318 1.00 90.06 111 GLN A CA 1
ATOM 874 C C . GLN A 1 111 ? -17.015 -3.071 20.582 1.00 90.06 111 GLN A C 1
ATOM 876 O O . GLN A 1 111 ? -17.708 -3.126 21.600 1.00 90.06 111 GLN A O 1
ATOM 881 N N . TYR A 1 112 ? -15.916 -2.316 20.515 1.00 87.62 112 TYR A N 1
ATOM 882 C CA . TYR A 1 112 ? -15.437 -1.493 21.627 1.00 87.62 112 TYR A CA 1
ATOM 883 C C . TYR A 1 112 ? -16.475 -0.447 22.062 1.00 87.62 112 TYR A C 1
ATOM 885 O O . TYR A 1 112 ? -16.789 -0.324 23.251 1.00 87.62 112 TYR A O 1
ATOM 893 N N . ILE A 1 113 ? -17.073 0.264 21.101 1.00 87.12 113 ILE A N 1
ATOM 894 C CA . ILE A 1 113 ? -18.116 1.264 21.366 1.00 87.12 113 ILE A CA 1
ATOM 895 C C . ILE A 1 113 ? -19.342 0.612 22.019 1.00 87.12 113 ILE A C 1
ATOM 897 O O . ILE A 1 113 ? -19.862 1.135 23.010 1.00 87.12 113 ILE A O 1
ATOM 901 N N . GLN A 1 114 ? -19.785 -0.542 21.511 1.00 87.50 114 GLN A N 1
ATOM 902 C CA . GLN A 1 114 ? -20.909 -1.287 22.087 1.00 87.50 114 GLN A CA 1
ATOM 903 C C . GLN A 1 114 ? -20.631 -1.716 23.534 1.00 87.50 114 GLN A C 1
ATOM 905 O O . GLN A 1 114 ? -21.489 -1.534 24.400 1.00 87.50 114 GLN A O 1
ATOM 910 N N . ALA A 1 115 ? -19.429 -2.224 23.822 1.00 87.25 115 ALA A N 1
ATOM 911 C CA . ALA A 1 115 ? -19.037 -2.640 25.167 1.00 87.25 115 ALA A CA 1
ATOM 912 C C . ALA A 1 115 ? -19.067 -1.468 26.164 1.00 87.25 115 ALA A C 1
ATOM 914 O O . ALA A 1 115 ? -19.624 -1.599 27.257 1.00 87.25 115 ALA A O 1
ATOM 915 N N . ILE A 1 116 ? -18.547 -0.296 25.778 1.00 86.81 116 ILE A N 1
ATOM 916 C CA . ILE A 1 116 ? -18.601 0.913 26.617 1.00 86.81 116 ILE A CA 1
ATOM 917 C C . ILE A 1 116 ? -20.045 1.342 26.885 1.00 86.81 116 ILE A C 1
ATOM 919 O O . ILE A 1 116 ? -20.397 1.673 28.020 1.00 86.81 116 ILE A O 1
ATOM 923 N N . GLN A 1 117 ? -20.889 1.357 25.852 1.00 81.69 117 GLN A N 1
ATOM 924 C CA . GLN A 1 117 ? -22.288 1.763 25.987 1.00 81.69 117 GLN A CA 1
ATOM 925 C C . GLN A 1 117 ? -23.076 0.805 26.887 1.00 81.69 117 GLN A C 1
ATOM 927 O O . GLN A 1 117 ? -23.857 1.256 27.727 1.00 81.69 117 GLN A O 1
ATOM 932 N N . ALA A 1 118 ? -22.842 -0.503 26.762 1.00 78.44 118 ALA A N 1
ATOM 933 C CA . ALA A 1 118 ? -23.451 -1.511 27.623 1.00 78.44 118 ALA A CA 1
ATOM 934 C C . ALA A 1 118 ? -23.022 -1.347 29.090 1.00 78.44 118 ALA A C 1
ATOM 936 O O . ALA A 1 118 ? -23.861 -1.441 29.985 1.00 78.44 118 ALA A O 1
ATOM 937 N N . ASN A 1 119 ? -21.746 -1.038 29.342 1.00 73.38 119 ASN A N 1
ATOM 938 C CA . ASN A 1 119 ? -21.244 -0.819 30.700 1.00 73.38 119 ASN A CA 1
ATOM 939 C C . ASN A 1 119 ? -21.837 0.441 31.345 1.00 73.38 119 ASN A C 1
ATOM 941 O O . ASN A 1 119 ? -22.198 0.417 32.518 1.00 73.38 119 ASN A O 1
ATOM 945 N N . LYS A 1 120 ? -22.012 1.525 30.575 1.00 70.12 120 LYS A N 1
ATOM 946 C CA . LYS A 1 120 ? -22.699 2.734 31.059 1.00 70.12 120 LYS A CA 1
ATOM 947 C C . LYS A 1 120 ? -24.143 2.440 31.467 1.00 70.12 120 LYS A C 1
ATOM 949 O O . LYS A 1 120 ? -24.557 2.882 32.525 1.00 70.12 120 LYS A O 1
ATOM 954 N N . ARG A 1 121 ? -24.884 1.652 30.680 1.00 66.38 121 ARG A N 1
ATOM 955 C CA . ARG A 1 121 ? -26.279 1.272 30.989 1.00 66.38 121 ARG A CA 1
ATOM 956 C C . ARG A 1 121 ? -26.434 0.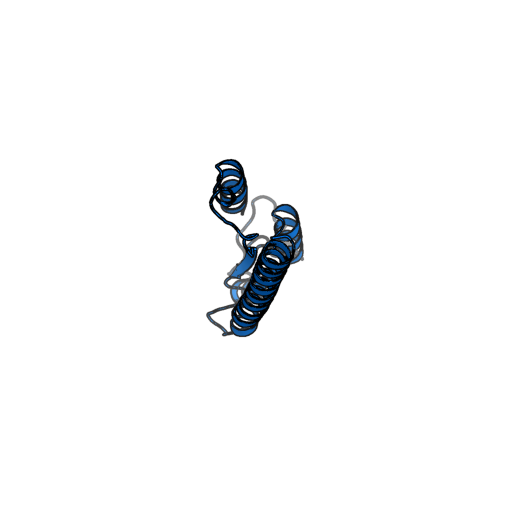375 32.222 1.00 66.38 121 ARG A C 1
ATOM 958 O O . ARG A 1 121 ? -27.536 0.281 32.730 1.00 66.38 121 ARG A O 1
ATOM 965 N N . ARG A 1 122 ? -25.373 -0.305 32.670 1.00 65.38 122 ARG A N 1
ATOM 966 C CA . ARG A 1 122 ? -25.387 -1.145 33.883 1.00 65.38 122 ARG A CA 1
ATOM 967 C C . ARG A 1 122 ? -25.052 -0.379 35.164 1.00 65.38 122 ARG A C 1
ATOM 969 O O . ARG A 1 122 ? -25.282 -0.907 36.244 1.00 65.38 122 ARG A O 1
ATOM 976 N N . MET A 1 123 ? -24.466 0.814 35.048 1.00 56.84 123 MET A N 1
ATOM 977 C CA . MET A 1 123 ? -24.111 1.670 36.187 1.00 56.84 123 MET A CA 1
ATOM 978 C C . MET A 1 123 ? -25.214 2.671 36.570 1.00 56.84 123 MET A C 1
ATOM 980 O O . MET A 1 123 ? -25.024 3.416 37.529 1.00 56.84 123 MET A O 1
ATOM 984 N N . PHE A 1 124 ? -26.335 2.685 35.844 1.00 49.84 124 PHE A N 1
ATOM 985 C CA . PHE A 1 124 ? -27.525 3.484 36.145 1.00 49.84 124 PHE A CA 1
ATOM 986 C C . PHE A 1 124 ? -28.718 2.575 36.415 1.00 49.84 124 PHE A C 1
ATOM 988 O O . PHE A 1 124 ? -28.867 1.585 35.662 1.00 49.84 124 PHE A O 1
#

InterPro domains:
  IPR027417 P-loop containing nucleoside triphosphate hydrolase [G3DSA:3.40.50.300] (2-123)
  IPR027417 P-loop containing nucleoside triphosphate hydrolase [SSF52540] (4-100)

Organism: NCBI:txid398673

Sequence (124 aa):
MHAILQWWHEAVQGGFLAQQHTEVLLHLVGLKKDVRDKCTDPRHRVACPFDSDDFVPFPSCCVIPSDAAWHARRIRAHRYIECSAMTGEGVDAMLEDAAKESTRRAIEMAQYIQAIQANKRRMF

Foldseek 3Di:
DVVVLVVLVCCVVVCVVVPPPFDDQAEAEAEPVVLLVCLVPPVSQDDDPPDDPPDDPHRPNDDDPVNSQVSCVVSVHPYYFYDYPVVRGRPCVVVVVSVVVVVVRVVVVVVVVVVVVVVVVVVD

pLDDT: mean 80.28, std 13.01, range [49.84, 94.5]

Radius of gyration: 20.95 Å; chains: 1; bounding box: 58×28×60 Å

Secondary structure (DSSP, 8-state):
-HHHHHHHHHHHHTTTTTT-SS----EEEE--HHHHHGGGSTTT----TT--SS--SS-TTS--HHHHHHHHHHTT-SEEEE--TTT-TTHHHHHHHHHHHHHHHHHHHHHHHHHHHHHHHH--